Protein AF-A0A699VJR8-F1 (afdb_monomer_lite)

InterPro domains:
  IPR004159 Putative S-adenosyl-L-methionine-dependent methyltransferase [PF03141] (4-105)
  IPR004159 Putative S-adenosyl-L-methionine-dependent methyltransferase [PTHR10108] (3-105)

Structure (mmCIF, N/CA/C/O backbone):
data_AF-A0A699VJR8-F1
#
_entry.id   AF-A0A699VJR8-F1
#
loop_
_atom_site.group_PDB
_atom_site.id
_atom_site.type_symbol
_atom_site.label_atom_id
_atom_site.label_alt_id
_atom_site.label_comp_id
_atom_site.label_asym_id
_atom_site.label_entity_id
_atom_site.label_seq_id
_atom_site.pdbx_PDB_ins_code
_atom_site.Cartn_x
_atom_site.Cartn_y
_atom_site.Cartn_z
_atom_site.occupancy
_atom_site.B_iso_or_equiv
_atom_site.auth_seq_id
_atom_site.auth_comp_id
_atom_site.auth_asym_id
_atom_site.auth_atom_id
_atom_site.pdbx_PDB_model_num
ATOM 1 N N . CYS A 1 1 ? -19.446 -15.551 -12.207 1.00 55.00 1 CYS A N 1
ATOM 2 C CA . CYS A 1 1 ? -18.394 -16.589 -12.205 1.00 55.00 1 CYS A CA 1
ATOM 3 C C . CYS A 1 1 ? -19.053 -17.950 -12.390 1.00 55.00 1 CYS A C 1
ATOM 5 O O . CYS A 1 1 ? -19.710 -18.415 -11.470 1.00 55.00 1 CYS A O 1
ATOM 7 N N . GLY A 1 2 ? -18.992 -18.515 -13.597 1.00 53.34 2 GLY A N 1
ATOM 8 C CA . GLY A 1 2 ? -19.610 -19.803 -13.933 1.00 53.34 2 GLY A CA 1
ATOM 9 C C . GLY A 1 2 ? -18.559 -20.896 -14.169 1.00 53.34 2 GLY A C 1
ATOM 10 O O . GLY A 1 2 ? -17.396 -20.573 -14.408 1.00 53.34 2 GLY A O 1
ATOM 11 N N . PRO A 1 3 ? -18.953 -22.178 -14.132 1.00 56.84 3 PRO A N 1
ATOM 12 C CA . PRO A 1 3 ? -18.045 -23.320 -13.976 1.00 56.84 3 PRO A CA 1
ATOM 13 C C . PRO A 1 3 ? -17.195 -23.701 -15.206 1.00 56.84 3 PRO A C 1
ATOM 15 O O . PRO A 1 3 ? -16.507 -24.713 -15.157 1.00 56.84 3 PRO A O 1
ATOM 18 N N . MET A 1 4 ? -17.209 -22.940 -16.308 1.00 53.84 4 MET A N 1
ATOM 19 C CA . MET A 1 4 ? -16.605 -23.383 -17.584 1.00 53.84 4 MET A CA 1
ATOM 20 C C . MET A 1 4 ? -15.556 -22.459 -18.209 1.00 53.84 4 MET A C 1
ATOM 22 O O . MET A 1 4 ? -15.175 -22.627 -19.361 1.00 53.84 4 MET A O 1
ATOM 26 N N . SER A 1 5 ? -14.989 -21.527 -17.457 1.00 59.62 5 SER A N 1
ATOM 27 C CA . SER A 1 5 ? -13.696 -20.950 -17.840 1.00 59.62 5 SER A CA 1
ATOM 28 C C . SER A 1 5 ? -12.886 -20.717 -16.578 1.00 59.62 5 SER A C 1
ATOM 30 O O . SER A 1 5 ? -13.456 -20.334 -15.557 1.00 59.62 5 SER A O 1
ATOM 32 N N . LYS A 1 6 ? -11.568 -20.962 -16.629 1.00 59.28 6 LYS A N 1
ATOM 33 C CA . LYS A 1 6 ? -10.610 -20.431 -15.647 1.00 59.28 6 LYS A CA 1
ATOM 34 C C . LYS A 1 6 ? -10.657 -18.907 -15.749 1.00 59.28 6 LYS A C 1
ATOM 36 O O . LYS A 1 6 ? -9.805 -18.274 -16.357 1.00 59.28 6 LYS A O 1
ATOM 41 N N . GLN A 1 7 ? -11.738 -18.327 -15.259 1.00 61.38 7 GLN A N 1
ATOM 42 C CA . GLN A 1 7 ? -11.878 -16.901 -15.108 1.00 61.38 7 GLN A CA 1
ATOM 43 C C . GLN A 1 7 ? -10.953 -16.574 -13.952 1.00 61.38 7 GLN A C 1
ATOM 45 O O . GLN A 1 7 ? -11.048 -17.203 -12.896 1.00 61.38 7 GLN A O 1
ATOM 50 N N . ASN A 1 8 ? -10.032 -15.639 -14.168 1.00 64.56 8 ASN A N 1
ATOM 51 C CA . ASN A 1 8 ? -9.298 -14.991 -13.092 1.00 64.56 8 ASN A CA 1
ATOM 52 C C . ASN A 1 8 ? -10.326 -14.246 -12.231 1.00 64.56 8 ASN A C 1
ATOM 54 O O . ASN A 1 8 ? -10.534 -13.045 -12.388 1.00 64.56 8 ASN A O 1
ATOM 58 N N . CYS A 1 9 ? -11.056 -14.987 -11.398 1.00 70.06 9 CYS A N 1
ATOM 59 C CA . CYS A 1 9 ? -12.073 -14.460 -10.515 1.00 70.06 9 CYS A CA 1
ATOM 60 C C . CYS A 1 9 ? -11.350 -13.571 -9.513 1.00 70.06 9 CYS A C 1
ATOM 62 O O . CYS A 1 9 ? -10.665 -14.064 -8.618 1.00 70.06 9 CYS A O 1
ATOM 64 N N . LEU A 1 10 ? -11.475 -12.261 -9.697 1.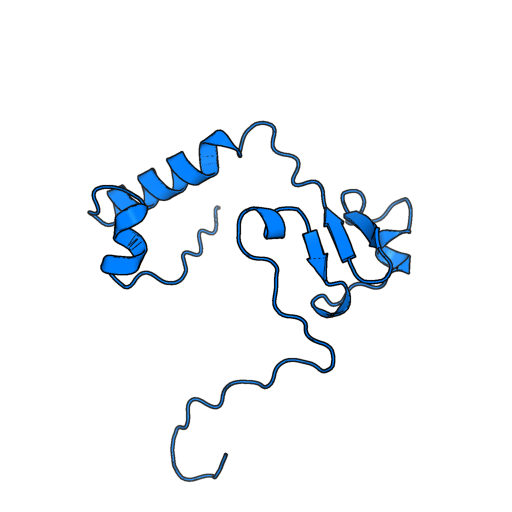00 75.75 10 LEU A N 1
ATOM 65 C CA . LEU A 1 10 ? -11.004 -11.306 -8.713 1.00 75.75 10 LEU A CA 1
ATOM 66 C C . LEU A 1 10 ? -11.824 -11.512 -7.439 1.00 75.75 10 LEU A C 1
ATOM 68 O O . LEU A 1 10 ? -13.056 -11.562 -7.480 1.00 75.75 10 LEU A O 1
ATOM 72 N N . VAL A 1 11 ? -11.130 -11.670 -6.315 1.00 80.12 11 VAL A N 1
ATOM 73 C CA . VAL A 1 11 ? -11.767 -11.669 -5.000 1.00 80.12 11 VAL A CA 1
ATOM 74 C C . VAL A 1 11 ? -12.357 -10.279 -4.795 1.00 80.12 11 VAL A C 1
ATOM 76 O O . VAL A 1 11 ? -11.661 -9.278 -4.971 1.00 80.12 11 VAL A O 1
ATOM 79 N N . LEU A 1 12 ? -13.651 -10.215 -4.477 1.00 82.12 12 LEU A N 1
ATOM 80 C CA . LEU A 1 12 ? -14.297 -8.942 -4.181 1.00 82.12 12 LEU A CA 1
ATOM 81 C C . LEU A 1 12 ? -13.632 -8.309 -2.962 1.00 82.12 12 LEU A C 1
ATOM 83 O O . LEU A 1 12 ? -13.323 -8.994 -1.985 1.00 82.12 12 LEU A O 1
ATOM 87 N N . ALA A 1 13 ? -13.438 -6.994 -3.029 1.00 84.69 13 ALA A N 1
ATOM 88 C CA . ALA A 1 13 ? -12.965 -6.242 -1.884 1.00 84.69 13 ALA A CA 1
ATOM 89 C C . ALA A 1 13 ? -13.928 -6.448 -0.696 1.00 84.69 13 ALA A C 1
ATOM 91 O O . ALA A 1 13 ? -15.146 -6.528 -0.907 1.00 84.69 13 ALA A O 1
ATOM 92 N N . PRO A 1 14 ? -13.412 -6.541 0.541 1.00 88.31 14 PRO A N 1
ATOM 93 C CA . PRO A 1 14 ? -14.252 -6.616 1.724 1.00 88.31 14 PRO A CA 1
ATOM 94 C C . PRO A 1 14 ? -15.260 -5.458 1.788 1.00 88.31 14 PRO A C 1
ATOM 96 O O . PRO A 1 14 ? -14.993 -4.369 1.266 1.00 88.31 14 PRO A O 1
ATOM 99 N N . PRO A 1 15 ? -16.414 -5.647 2.450 1.00 88.12 15 PRO A N 1
ATOM 100 C CA . PRO A 1 15 ? -17.337 -4.551 2.709 1.00 88.12 15 PRO A CA 1
ATOM 101 C C . PRO A 1 15 ? -16.612 -3.386 3.390 1.00 88.12 15 PRO A C 1
ATOM 103 O O . PRO A 1 15 ? -15.838 -3.613 4.315 1.00 88.12 15 PRO A O 1
ATOM 106 N N . LYS A 1 16 ? -16.896 -2.154 2.947 1.00 90.31 16 LYS A N 1
ATOM 107 C CA . LYS A 1 16 ? -16.276 -0.902 3.428 1.00 90.31 16 LYS A CA 1
ATOM 108 C C . LYS A 1 16 ? -14.798 -0.707 3.080 1.00 90.31 16 LYS A C 1
ATOM 110 O O . LYS A 1 16 ? -14.240 0.312 3.468 1.00 90.31 16 LYS A O 1
ATOM 115 N N . TYR A 1 17 ? -14.187 -1.607 2.307 1.00 91.00 17 TYR A N 1
ATOM 116 C CA . TYR A 1 17 ? -12.834 -1.387 1.804 1.00 91.00 17 TYR A CA 1
ATOM 117 C C . TYR A 1 17 ? -12.752 -0.061 1.037 1.00 91.00 17 TYR A C 1
ATOM 119 O O . TYR A 1 17 ? -13.536 0.194 0.117 1.00 91.00 17 TYR A O 1
ATOM 127 N N . LYS A 1 18 ? -11.784 0.774 1.408 1.00 91.56 18 LYS A N 1
ATOM 128 C CA . LYS A 1 18 ? -11.530 2.080 0.799 1.00 91.56 18 LYS A CA 1
ATOM 129 C C . LYS A 1 18 ? -10.293 2.015 -0.085 1.00 91.56 18 LYS A C 1
ATOM 131 O O . LYS A 1 18 ? -9.348 1.279 0.187 1.00 91.56 18 LYS A O 1
ATOM 136 N N . ILE A 1 19 ? -10.276 2.816 -1.146 1.00 90.81 19 ILE A N 1
ATOM 137 C CA . ILE A 1 19 ? -9.101 2.928 -2.017 1.00 90.81 19 ILE A CA 1
ATOM 138 C C . ILE A 1 19 ? -7.940 3.506 -1.184 1.00 90.81 19 ILE A C 1
ATOM 140 O O . ILE A 1 19 ? -8.107 4.591 -0.623 1.00 90.81 19 ILE A O 1
ATOM 144 N N . PRO A 1 20 ? -6.785 2.821 -1.076 1.00 90.38 20 PRO A N 1
ATOM 145 C CA . PRO A 1 20 ? -5.636 3.341 -0.338 1.00 90.38 20 PRO A CA 1
ATOM 146 C C . PRO A 1 20 ? -5.148 4.683 -0.894 1.00 90.38 20 PRO A C 1
ATOM 148 O O . PRO A 1 20 ? -5.243 4.939 -2.099 1.00 90.38 20 PRO A O 1
ATOM 151 N N . HIS A 1 21 ? -4.589 5.528 -0.027 1.00 87.62 21 HIS A N 1
ATOM 152 C CA . HIS A 1 21 ? -3.935 6.755 -0.470 1.00 87.62 21 HIS A CA 1
ATOM 153 C C . HIS A 1 21 ? -2.773 6.434 -1.410 1.00 87.62 21 HIS A C 1
ATOM 155 O O . HIS A 1 21 ? -2.042 5.460 -1.224 1.00 87.62 21 HIS A O 1
ATOM 161 N N . ARG A 1 22 ? -2.592 7.273 -2.434 1.00 84.06 22 ARG A N 1
ATOM 162 C CA . ARG A 1 22 ? -1.425 7.161 -3.310 1.00 84.06 22 ARG A CA 1
ATOM 163 C C . ARG A 1 22 ? -0.160 7.502 -2.533 1.00 84.06 22 ARG A C 1
ATOM 165 O O . ARG A 1 22 ? -0.186 8.303 -1.599 1.00 84.06 22 ARG A O 1
ATOM 172 N N . TRP A 1 23 ? 0.950 6.919 -2.962 1.00 75.62 23 TRP A N 1
ATOM 173 C CA . TRP A 1 23 ? 2.271 7.382 -2.561 1.00 75.62 23 TRP A CA 1
ATOM 174 C C . TRP A 1 23 ? 2.455 8.870 -2.933 1.00 75.62 23 TRP A C 1
ATOM 176 O O . TRP A 1 23 ? 1.976 9.267 -4.001 1.00 75.62 23 TRP A O 1
ATOM 186 N N . PRO A 1 24 ? 3.117 9.699 -2.102 1.00 77.69 24 PRO A N 1
ATOM 187 C CA . PRO A 1 24 ? 3.725 9.380 -0.805 1.00 77.69 24 PRO A CA 1
ATOM 188 C C . PRO A 1 24 ? 2.759 9.481 0.381 1.00 77.69 24 PRO A C 1
ATOM 190 O O . PRO A 1 24 ? 3.102 9.065 1.474 1.00 77.69 24 PRO A O 1
ATOM 193 N N . THR A 1 25 ? 1.539 9.988 0.204 1.00 80.69 25 THR A N 1
ATOM 194 C CA . THR A 1 25 ? 0.591 10.187 1.316 1.00 80.69 25 THR A CA 1
ATOM 195 C C . THR A 1 25 ? 0.225 8.883 2.034 1.00 80.69 25 THR A C 1
ATOM 197 O O . THR A 1 25 ? 0.127 8.859 3.256 1.00 80.69 25 THR A O 1
ATOM 200 N N . GLY A 1 26 ? 0.078 7.776 1.297 1.00 83.75 26 GLY A N 1
ATOM 201 C CA . GLY A 1 26 ? -0.182 6.447 1.872 1.00 83.75 26 GLY A CA 1
ATOM 202 C C . GLY A 1 26 ? 0.991 5.829 2.638 1.00 83.75 26 GLY A C 1
ATOM 203 O O . GLY A 1 26 ? 0.874 4.703 3.113 1.00 83.75 26 GLY A O 1
ATOM 204 N N . ARG A 1 27 ? 2.120 6.537 2.742 1.00 80.50 27 ARG A N 1
ATOM 205 C CA . ARG A 1 27 ? 3.298 6.101 3.489 1.00 80.50 27 ARG A CA 1
ATOM 206 C C . ARG A 1 27 ? 3.036 5.986 4.984 1.00 80.50 27 ARG A C 1
ATOM 208 O O . ARG A 1 27 ? 3.521 5.042 5.591 1.00 80.50 27 ARG A O 1
ATOM 215 N N . ASP A 1 28 ? 2.289 6.935 5.540 1.00 82.94 28 ASP A N 1
ATOM 216 C CA . ASP A 1 28 ? 2.119 7.079 6.991 1.00 82.94 28 ASP A CA 1
ATOM 217 C C . ASP A 1 28 ? 0.649 7.017 7.416 1.00 82.94 28 ASP A C 1
ATOM 219 O O . ASP A 1 28 ? 0.345 7.174 8.598 1.00 82.94 28 ASP A O 1
ATOM 223 N N . VAL A 1 29 ? -0.275 6.820 6.465 1.00 88.69 29 VAL A N 1
ATOM 224 C CA . VAL A 1 29 ? -1.722 6.848 6.707 1.00 88.69 29 VAL A CA 1
ATOM 225 C C . VAL A 1 29 ? -2.432 5.717 5.971 1.00 88.69 29 VAL A C 1
ATOM 227 O O . VAL A 1 29 ? -2.267 5.532 4.763 1.00 88.69 29 VAL A O 1
ATOM 230 N N . ILE A 1 30 ? -3.270 4.984 6.704 1.00 90.19 30 ILE A N 1
ATOM 231 C CA . ILE A 1 30 ? -4.131 3.915 6.184 1.00 90.19 30 ILE A CA 1
ATOM 232 C C . ILE A 1 30 ? -5.562 4.044 6.709 1.00 90.19 30 ILE A C 1
ATOM 234 O O . ILE A 1 30 ? -5.810 4.604 7.776 1.00 90.19 30 ILE A O 1
ATOM 238 N N . TRP A 1 31 ? -6.505 3.451 5.979 1.00 92.25 31 TRP A N 1
ATOM 239 C CA . TRP A 1 31 ? -7.894 3.316 6.412 1.00 92.25 31 TRP A CA 1
ATOM 240 C C . TRP A 1 31 ? -8.049 2.190 7.436 1.00 92.25 31 TRP A C 1
ATOM 242 O O . TRP A 1 31 ? -7.591 1.071 7.187 1.00 92.25 31 TRP A O 1
ATOM 252 N N . ILE A 1 32 ? -8.766 2.448 8.533 1.00 89.12 32 ILE A N 1
ATOM 253 C CA . ILE A 1 32 ? -9.092 1.425 9.543 1.00 89.12 32 ILE A CA 1
ATOM 254 C C . ILE A 1 32 ? -9.867 0.248 8.930 1.00 89.12 32 ILE A C 1
ATOM 256 O O . ILE A 1 32 ? -9.561 -0.904 9.218 1.00 89.12 32 ILE A O 1
ATOM 260 N N . ASP A 1 33 ? -10.794 0.521 8.004 1.00 90.50 33 ASP A N 1
ATOM 261 C CA . ASP A 1 33 ? -11.619 -0.498 7.334 1.00 90.50 33 ASP A CA 1
ATOM 262 C C . ASP A 1 33 ? -10.805 -1.453 6.434 1.00 90.50 33 ASP A C 1
ATOM 264 O O . ASP A 1 33 ? -11.288 -2.522 6.057 1.00 90.50 33 ASP A O 1
ATOM 268 N N . ASN A 1 34 ? -9.566 -1.092 6.080 1.00 91.38 34 ASN A N 1
ATOM 269 C CA . ASN A 1 34 ? -8.709 -1.904 5.212 1.00 91.38 34 ASN A CA 1
ATOM 270 C C . ASN A 1 34 ? -7.852 -2.915 5.979 1.00 91.38 34 ASN A C 1
ATOM 272 O O . ASN A 1 34 ? -7.215 -3.768 5.356 1.00 91.38 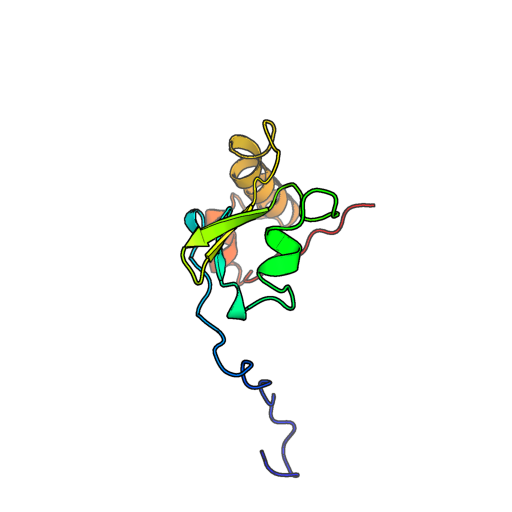34 ASN A O 1
ATOM 276 N N . VAL A 1 35 ? -7.810 -2.825 7.308 1.00 86.62 35 VAL A N 1
ATOM 277 C CA . VAL A 1 35 ? -6.986 -3.680 8.163 1.00 86.62 35 VAL A CA 1
ATOM 278 C C . VAL A 1 35 ? -7.841 -4.388 9.200 1.00 86.62 35 VAL A C 1
ATOM 280 O O . VAL A 1 35 ? -8.891 -3.918 9.620 1.00 86.62 35 VAL A O 1
ATOM 283 N N . LYS A 1 36 ? -7.382 -5.555 9.647 1.00 85.44 36 LYS A N 1
ATOM 284 C CA . LYS A 1 36 ? -8.068 -6.332 10.683 1.00 85.44 36 LYS A CA 1
ATOM 285 C C . LYS A 1 36 ? -7.592 -5.907 12.078 1.00 85.44 36 LYS A C 1
ATOM 287 O O . LYS A 1 36 ? -7.094 -6.737 12.830 1.00 85.44 36 LYS A O 1
ATOM 292 N N . ILE A 1 37 ? -7.690 -4.611 12.370 1.00 80.75 37 ILE A N 1
ATOM 293 C CA . ILE A 1 37 ? -7.305 -3.992 13.646 1.00 80.75 37 ILE A CA 1
ATOM 294 C C . ILE A 1 37 ? -8.490 -3.160 14.132 1.00 80.75 37 ILE A C 1
ATOM 296 O O . ILE A 1 37 ? -9.154 -2.489 13.347 1.00 80.75 37 ILE A O 1
ATOM 300 N N . THR A 1 38 ? -8.777 -3.212 15.425 1.00 82.31 38 THR A N 1
ATOM 301 C CA . THR A 1 38 ? -9.828 -2.415 16.058 1.00 82.31 38 THR A CA 1
ATOM 302 C C . THR A 1 38 ? -9.288 -1.064 16.527 1.00 82.31 38 THR A C 1
ATOM 304 O O . THR A 1 38 ? -8.130 -0.944 16.927 1.00 82.31 38 THR A O 1
ATOM 307 N N . ALA A 1 39 ? -10.143 -0.036 16.564 1.00 79.00 39 ALA A N 1
ATOM 308 C CA . ALA A 1 39 ? -9.764 1.271 17.113 1.00 79.00 39 ALA A CA 1
ATOM 309 C C . ALA A 1 39 ? -9.249 1.161 18.562 1.00 79.00 39 ALA A C 1
ATOM 311 O O . ALA A 1 39 ? -8.313 1.850 18.952 1.00 79.00 39 ALA A O 1
ATOM 312 N N . GLN A 1 40 ? -9.803 0.236 19.353 1.00 79.69 40 GLN A N 1
ATOM 313 C CA . GLN A 1 40 ? -9.354 -0.005 20.722 1.00 79.69 40 GLN A CA 1
ATOM 314 C C . GLN A 1 40 ? -7.935 -0.592 20.787 1.00 79.69 40 GLN A C 1
ATOM 316 O O . GLN A 1 40 ? -7.173 -0.215 21.672 1.00 79.69 40 GLN A O 1
ATOM 321 N N . GLU A 1 41 ? -7.549 -1.464 19.853 1.00 80.75 41 GLU A N 1
ATOM 322 C CA . GLU A 1 41 ? -6.175 -1.981 19.762 1.00 80.75 41 GLU A CA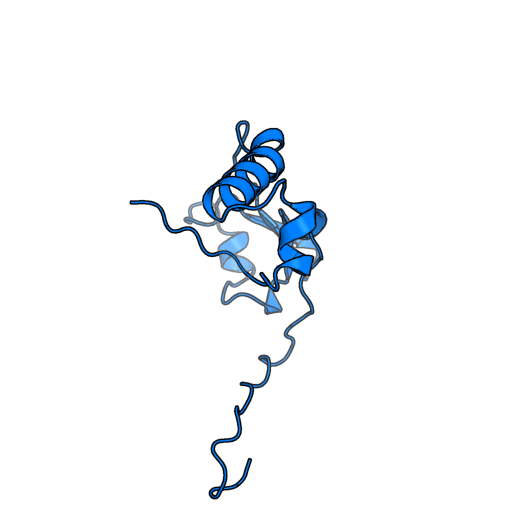 1
ATOM 323 C C . GLU A 1 41 ? -5.169 -0.885 19.387 1.00 80.75 41 GLU A C 1
ATOM 325 O O . GLU A 1 41 ? -4.046 -0.895 19.897 1.00 80.75 41 GLU A O 1
ATOM 330 N N . VAL A 1 42 ? -5.569 0.089 18.560 1.00 78.88 42 VAL A N 1
ATOM 331 C CA . VAL A 1 42 ? -4.747 1.276 18.247 1.00 78.88 42 VAL A CA 1
ATOM 332 C C . VAL A 1 42 ? -4.604 2.185 19.472 1.00 78.88 42 VAL A C 1
ATOM 334 O O . VAL A 1 42 ? -3.515 2.667 19.762 1.00 78.88 42 VAL A O 1
ATOM 337 N N . LEU A 1 43 ? -5.685 2.385 20.230 1.00 75.81 43 LEU A N 1
ATOM 338 C CA . LEU A 1 43 ? -5.705 3.255 21.413 1.00 75.81 43 LEU A CA 1
ATOM 339 C C . LEU A 1 43 ? -5.103 2.602 22.673 1.00 75.81 43 LEU A C 1
ATOM 341 O O . LEU A 1 43 ? -4.827 3.290 23.658 1.00 75.81 43 LEU A O 1
ATOM 345 N N . SER A 1 44 ? -4.907 1.280 22.675 1.00 74.81 44 SER A N 1
ATOM 346 C CA . SER A 1 44 ? -4.385 0.553 23.834 1.00 74.81 44 SER A CA 1
ATOM 347 C C . SER A 1 44 ? -2.890 0.825 24.058 1.00 74.81 44 SER A C 1
ATOM 349 O O . SER A 1 44 ? -2.013 0.391 23.309 1.00 74.81 44 SER A O 1
ATOM 351 N N . SER A 1 45 ? -2.583 1.548 25.137 1.00 52.75 45 SER A N 1
ATOM 352 C CA . SER A 1 45 ? -1.210 1.827 25.567 1.00 52.75 45 SER A CA 1
ATOM 353 C C . SER A 1 45 ? -0.540 0.537 26.060 1.00 52.75 45 SER A C 1
ATOM 355 O O . SER A 1 45 ? -0.809 0.077 27.167 1.00 52.75 45 SER A O 1
ATOM 357 N N . GLY A 1 46 ? 0.308 -0.076 25.225 1.00 56.69 46 GLY A N 1
ATOM 358 C CA . GLY A 1 46 ? 1.100 -1.265 25.585 1.00 56.69 46 GLY A CA 1
ATOM 359 C C . GLY A 1 46 ? 1.218 -2.354 24.512 1.00 56.69 46 GLY A C 1
ATOM 360 O O . GLY A 1 46 ? 2.000 -3.284 24.693 1.00 56.69 46 GLY A O 1
ATOM 361 N N . SER A 1 47 ? 0.484 -2.248 23.402 1.00 58.09 47 SER A N 1
ATOM 362 C CA . SER A 1 47 ? 0.510 -3.223 22.301 1.00 58.09 47 SER A CA 1
ATOM 363 C C . SER A 1 47 ? 1.662 -2.983 21.303 1.00 58.09 47 SER A C 1
ATOM 365 O O . SER A 1 47 ? 2.257 -1.904 21.250 1.00 58.09 47 SER A O 1
ATOM 367 N N . LEU A 1 48 ? 1.942 -3.983 20.454 1.00 59.34 48 LEU A N 1
ATOM 368 C CA . LEU A 1 48 ? 2.817 -3.898 19.269 1.00 59.34 48 LEU A CA 1
ATOM 369 C C . LEU A 1 48 ? 2.435 -2.737 18.324 1.00 59.34 48 LEU A C 1
ATOM 371 O O . LEU A 1 48 ? 3.256 -2.276 17.535 1.00 59.34 48 LEU A O 1
ATOM 375 N N . THR A 1 49 ? 1.207 -2.229 18.439 1.00 63.22 49 THR A N 1
ATOM 376 C CA . THR A 1 49 ? 0.646 -1.093 17.697 1.00 63.22 49 THR A CA 1
ATOM 377 C C . THR A 1 49 ? 1.065 0.281 18.236 1.00 63.22 49 THR A C 1
ATOM 379 O O . THR A 1 49 ? 0.560 1.280 17.749 1.00 63.22 49 THR A O 1
ATOM 382 N N . LYS A 1 50 ? 2.017 0.393 19.180 1.00 64.44 50 LYS A N 1
ATOM 383 C CA . LYS A 1 50 ? 2.428 1.669 19.824 1.00 64.44 50 LYS A CA 1
ATOM 384 C C . LYS A 1 50 ? 2.847 2.799 18.864 1.00 64.44 50 LYS A C 1
ATOM 386 O O . LYS A 1 50 ? 2.915 3.954 19.270 1.00 64.44 50 LYS A O 1
ATOM 391 N N . ARG A 1 51 ? 3.181 2.474 17.613 1.00 73.06 51 ARG A N 1
ATOM 392 C CA . ARG A 1 51 ? 3.526 3.454 16.568 1.00 73.06 51 ARG A CA 1
ATOM 393 C C . ARG A 1 51 ? 2.328 3.907 15.737 1.00 73.06 51 ARG A C 1
ATOM 395 O O . ARG A 1 51 ? 2.521 4.710 14.837 1.00 73.06 51 ARG A O 1
ATOM 402 N N . MET A 1 52 ? 1.142 3.375 16.007 1.00 82.88 52 MET A N 1
ATOM 403 C CA . MET A 1 52 ? -0.111 3.717 15.351 1.00 82.88 52 MET A CA 1
ATOM 404 C C . MET A 1 52 ? -0.903 4.695 16.222 1.00 82.88 52 MET A C 1
ATOM 406 O O . MET A 1 52 ? -0.911 4.579 17.445 1.00 82.88 52 MET A O 1
ATOM 410 N N . MET A 1 53 ? -1.587 5.641 15.593 1.00 84.00 53 MET A N 1
ATOM 411 C CA . MET A 1 53 ? -2.437 6.630 16.242 1.00 84.00 53 MET A CA 1
ATOM 412 C C . MET A 1 53 ? -3.648 6.911 15.355 1.00 84.00 53 MET A C 1
ATOM 414 O O . MET A 1 53 ? -3.514 7.012 14.140 1.00 84.00 53 MET A O 1
ATOM 418 N N . MET A 1 54 ? -4.832 7.055 15.946 1.00 85.12 54 MET A N 1
ATOM 419 C CA . MET A 1 54 ? -6.013 7.497 15.198 1.00 85.12 54 MET A CA 1
ATOM 420 C C . MET A 1 54 ? -5.828 8.970 14.800 1.00 85.12 54 MET A C 1
ATOM 422 O O . MET A 1 54 ? -5.587 9.800 15.677 1.00 85.12 54 MET A O 1
ATOM 426 N N . LEU A 1 55 ? -5.907 9.283 13.503 1.00 80.00 55 LEU A N 1
ATOM 427 C CA . LEU A 1 55 ? -5.920 10.672 13.009 1.00 80.00 55 LEU A CA 1
ATOM 428 C C . LEU A 1 55 ? -7.340 11.234 13.010 1.00 80.00 55 LEU A C 1
ATOM 430 O O . LEU A 1 55 ? -7.575 12.312 13.543 1.00 80.00 55 LEU A O 1
ATOM 434 N N . ASP A 1 56 ? -8.260 10.449 12.453 1.00 80.62 56 ASP A N 1
ATOM 435 C CA . ASP A 1 56 ? -9.692 10.716 12.332 1.00 80.62 56 ASP A CA 1
ATOM 436 C C . ASP A 1 56 ? -10.470 9.454 12.748 1.00 80.62 56 ASP A C 1
ATOM 438 O O . ASP A 1 56 ? -9.879 8.441 13.130 1.00 80.62 56 ASP A O 1
ATOM 442 N N . GLU A 1 57 ? -11.800 9.470 12.640 1.00 80.56 57 GLU A N 1
ATOM 443 C CA . GLU A 1 57 ? -12.633 8.292 12.932 1.00 80.56 57 GLU A CA 1
ATOM 444 C C . GLU A 1 57 ? -12.325 7.086 12.025 1.00 80.56 57 GLU A C 1
ATOM 446 O O . GLU A 1 57 ? -12.598 5.946 12.401 1.00 80.56 57 GLU A O 1
ATOM 451 N N . ASP A 1 58 ? -11.748 7.314 10.841 1.00 87.75 58 ASP A N 1
ATOM 452 C CA . ASP A 1 58 ? -11.547 6.288 9.818 1.00 87.75 58 ASP A CA 1
ATOM 453 C C . ASP A 1 58 ? -10.092 6.086 9.368 1.00 87.75 58 ASP A C 1
ATOM 455 O O . ASP A 1 58 ? -9.826 5.217 8.529 1.00 87.75 58 ASP A O 1
ATOM 459 N N . GLN A 1 59 ? -9.151 6.840 9.938 1.00 89.50 59 GLN A N 1
ATOM 460 C CA . GLN A 1 59 ? -7.743 6.822 9.550 1.00 89.50 59 GLN A CA 1
ATOM 461 C C . GLN A 1 59 ? -6.829 6.516 10.727 1.00 89.50 59 GLN A C 1
ATOM 463 O O . GLN A 1 59 ? -6.951 7.077 11.818 1.00 89.50 59 GLN A O 1
ATOM 468 N N . ILE A 1 60 ? -5.846 5.665 10.454 1.00 88.62 60 ILE A N 1
ATOM 469 C CA . ILE A 1 60 ? -4.730 5.388 11.345 1.00 88.62 60 ILE A CA 1
ATOM 470 C C . ILE A 1 60 ? -3.487 6.030 10.734 1.00 88.62 60 ILE A C 1
ATOM 472 O O . ILE A 1 60 ? -3.083 5.664 9.628 1.00 88.62 60 ILE A O 1
ATOM 476 N N . SER A 1 61 ? -2.862 6.947 11.468 1.00 87.44 61 SER A N 1
ATOM 477 C CA . SER A 1 61 ? -1.460 7.290 11.249 1.00 87.44 61 SER A CA 1
ATOM 478 C C . SER A 1 61 ? -0.575 6.214 11.843 1.00 87.44 61 SER A C 1
ATOM 480 O O . SER A 1 61 ? -0.865 5.682 12.913 1.00 87.44 61 SER A O 1
ATOM 482 N N . PHE A 1 62 ? 0.543 5.931 11.197 1.00 81.75 62 PHE A N 1
ATOM 483 C CA . PHE A 1 62 ? 1.606 5.152 11.794 1.00 81.75 62 PHE A CA 1
ATOM 484 C C . PHE A 1 62 ? 2.949 5.804 11.516 1.00 81.75 62 PHE A C 1
ATOM 486 O O . PHE A 1 62 ? 3.252 6.206 10.400 1.00 81.75 62 PHE A O 1
ATOM 493 N N . SER A 1 63 ? 3.779 5.903 12.549 1.00 69.75 63 SER A N 1
ATOM 494 C CA . SER A 1 63 ? 5.142 6.382 12.388 1.00 69.75 63 SER A CA 1
ATOM 495 C C . SER A 1 63 ? 6.006 5.238 11.877 1.00 69.75 63 SER A C 1
ATOM 497 O O . SER A 1 63 ? 6.433 4.363 12.644 1.00 69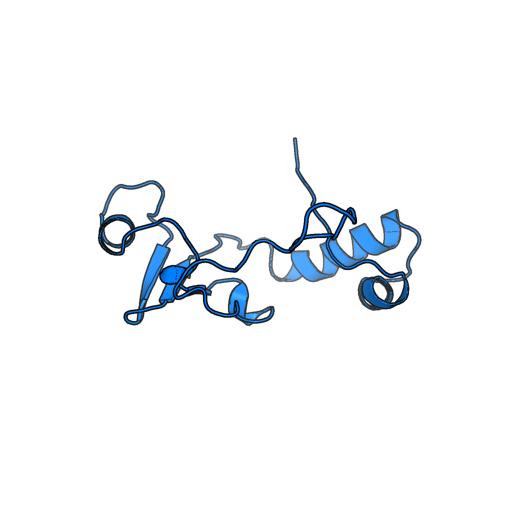.75 63 SER A O 1
ATOM 499 N N . PHE A 1 64 ? 6.298 5.254 10.580 1.00 62.06 64 PHE A N 1
ATOM 500 C CA . PHE A 1 64 ? 7.420 4.497 10.055 1.00 62.06 64 PHE A CA 1
ATOM 501 C C . PHE A 1 64 ? 8.692 5.126 10.634 1.00 62.06 64 PHE A C 1
ATOM 503 O O . PHE A 1 64 ? 9.155 6.156 10.155 1.00 62.06 64 PHE A O 1
ATOM 510 N N . ALA A 1 65 ? 9.207 4.585 11.748 1.00 54.97 65 ALA A N 1
ATOM 511 C CA . ALA A 1 65 ? 10.415 5.129 12.362 1.00 54.97 65 ALA A CA 1
ATOM 512 C C . ALA A 1 65 ? 11.577 4.881 11.412 1.00 54.97 65 ALA A C 1
ATOM 514 O O . ALA A 1 65 ? 12.181 3.810 11.408 1.00 54.97 65 ALA A O 1
ATOM 515 N N . SER A 1 66 ? 11.854 5.876 10.593 1.00 52.12 66 SER A N 1
ATOM 516 C CA . SER A 1 66 ? 13.006 5.851 9.745 1.00 52.12 66 SER A CA 1
ATOM 517 C C . SER A 1 66 ? 13.541 7.250 9.579 1.00 52.12 66 SER A C 1
ATOM 519 O O . SER A 1 66 ? 13.146 7.988 8.689 1.00 52.12 66 SER A O 1
ATOM 521 N N . SER A 1 67 ? 14.521 7.582 10.411 1.00 49.16 67 SER A N 1
ATOM 522 C CA . SER A 1 67 ? 15.454 8.650 10.066 1.00 49.16 67 SER A CA 1
ATOM 523 C C . SER A 1 67 ? 16.440 8.209 8.964 1.00 49.16 67 SER A C 1
ATOM 525 O O . SER A 1 67 ? 17.486 8.826 8.827 1.00 49.16 67 SER A O 1
ATOM 527 N N . MET A 1 68 ? 16.167 7.108 8.247 1.00 50.16 68 MET A N 1
ATOM 528 C CA . MET A 1 68 ? 17.085 6.441 7.316 1.00 50.16 68 MET A CA 1
ATOM 529 C C . MET A 1 68 ? 16.443 6.112 5.955 1.00 50.16 68 MET A C 1
ATOM 531 O O . MET A 1 68 ? 17.083 5.426 5.162 1.00 50.16 68 MET A O 1
ATOM 535 N N . VAL A 1 69 ? 15.170 6.470 5.698 1.00 54.44 69 VAL A N 1
ATOM 536 C CA . VAL A 1 69 ? 14.412 5.927 4.545 1.00 54.44 69 VAL A CA 1
ATOM 537 C C . VAL A 1 69 ? 13.855 6.978 3.581 1.00 54.44 69 VAL A C 1
ATOM 539 O O . VAL A 1 69 ? 13.587 6.630 2.439 1.00 54.44 69 VAL A O 1
ATOM 542 N N . ASP A 1 70 ? 13.749 8.251 3.960 1.00 54.88 70 ASP A N 1
ATOM 543 C CA . ASP A 1 70 ? 13.176 9.287 3.078 1.00 54.88 70 ASP A CA 1
ATOM 544 C C . ASP A 1 70 ? 14.005 9.480 1.807 1.00 54.88 70 ASP A C 1
ATOM 546 O O . ASP A 1 70 ? 13.465 9.325 0.715 1.00 54.88 70 ASP A O 1
ATOM 550 N N . ASP A 1 71 ? 15.317 9.684 1.951 1.00 55.88 71 ASP A N 1
ATOM 551 C CA . ASP A 1 71 ? 16.250 9.703 0.813 1.00 55.88 71 ASP A CA 1
ATOM 552 C C . ASP A 1 71 ? 16.464 8.288 0.234 1.00 55.88 71 ASP A C 1
ATOM 554 O O . ASP A 1 71 ? 16.776 8.109 -0.938 1.00 55.88 71 ASP A O 1
ATOM 558 N N . ASN A 1 72 ? 16.215 7.245 1.033 1.00 64.31 72 ASN A N 1
ATOM 559 C CA . ASN A 1 72 ? 16.483 5.861 0.652 1.00 64.31 72 ASN A CA 1
ATOM 560 C C . ASN A 1 72 ? 15.435 5.285 -0.300 1.00 64.31 72 ASN A C 1
ATOM 562 O O . ASN A 1 72 ? 15.784 4.413 -1.060 1.00 64.31 72 ASN A O 1
ATOM 566 N N . ILE A 1 73 ? 14.153 5.670 -0.285 1.00 74.81 73 ILE A N 1
ATOM 567 C CA . ILE A 1 73 ? 13.171 4.972 -1.147 1.00 74.81 73 ILE A CA 1
ATOM 568 C C . ILE A 1 73 ? 13.434 5.244 -2.620 1.00 74.81 73 ILE A C 1
ATOM 570 O O . ILE A 1 73 ? 13.336 4.322 -3.428 1.00 74.81 73 ILE A O 1
ATOM 574 N N . GLU A 1 74 ? 13.757 6.485 -2.969 1.00 79.06 74 GLU A N 1
ATOM 575 C CA . GLU A 1 74 ? 14.122 6.842 -4.337 1.00 79.06 74 GLU A CA 1
ATOM 576 C C . GLU A 1 74 ? 15.455 6.182 -4.714 1.00 79.06 74 GLU A C 1
ATOM 578 O O . GLU A 1 74 ? 15.495 5.428 -5.685 1.00 79.06 74 GLU A O 1
ATOM 583 N N . ASP A 1 75 ? 16.485 6.315 -3.870 1.00 83.44 75 ASP A N 1
ATOM 584 C CA . ASP A 1 75 ? 17.796 5.678 -4.065 1.00 83.44 75 ASP A CA 1
ATOM 585 C C . ASP A 1 75 ? 17.717 4.142 -4.132 1.00 83.44 75 ASP A C 1
ATOM 587 O O . ASP A 1 75 ? 18.437 3.486 -4.886 1.00 83.44 75 ASP A O 1
ATOM 591 N N . TYR A 1 76 ? 16.830 3.533 -3.352 1.00 82.31 76 TYR A N 1
ATOM 592 C CA . TYR A 1 76 ? 16.604 2.092 -3.312 1.00 82.31 76 TYR A CA 1
ATOM 593 C C . TYR A 1 76 ? 15.804 1.631 -4.523 1.00 82.31 76 TYR A C 1
ATOM 595 O O . TYR A 1 76 ? 16.130 0.614 -5.133 1.00 82.31 76 TYR A O 1
ATOM 603 N N . SER A 1 77 ? 14.800 2.405 -4.938 1.00 86.06 77 SER A N 1
ATOM 604 C CA . SER A 1 77 ? 14.076 2.158 -6.188 1.00 86.06 77 SER A CA 1
ATOM 605 C C . SER A 1 77 ? 15.014 2.258 -7.391 1.00 86.06 77 SER A C 1
ATOM 607 O O . SER A 1 77 ? 14.910 1.447 -8.314 1.00 86.06 77 SER A O 1
ATOM 609 N N . HIS A 1 78 ? 15.964 3.196 -7.357 1.00 89.75 78 HIS A N 1
ATOM 610 C CA . HIS A 1 78 ? 17.018 3.328 -8.354 1.00 89.75 78 HIS A CA 1
ATOM 611 C C . HIS A 1 78 ? 17.934 2.098 -8.367 1.00 89.75 78 HIS A C 1
ATOM 613 O O . HIS A 1 78 ? 18.145 1.510 -9.427 1.00 89.75 78 HIS A O 1
ATOM 619 N N . GLN A 1 79 ? 18.412 1.641 -7.204 1.00 88.50 79 GLN A N 1
ATOM 620 C CA . GLN A 1 79 ? 19.220 0.418 -7.095 1.00 88.50 79 GLN A CA 1
ATOM 621 C C . GLN A 1 79 ? 18.483 -0.813 -7.638 1.00 88.50 79 GLN A C 1
ATOM 623 O O . GLN A 1 79 ? 19.057 -1.605 -8.384 1.00 88.50 79 GLN A O 1
ATOM 628 N N . ILE A 1 80 ? 17.197 -0.973 -7.315 1.00 89.50 80 ILE A N 1
ATOM 629 C CA . ILE A 1 80 ? 16.378 -2.067 -7.851 1.00 89.50 80 ILE A CA 1
ATOM 630 C C . ILE A 1 80 ? 16.271 -1.973 -9.371 1.00 89.50 80 ILE A C 1
ATOM 632 O O . ILE A 1 80 ? 16.427 -2.989 -10.049 1.00 89.50 80 ILE A O 1
ATOM 636 N N . ALA A 1 81 ? 16.030 -0.775 -9.909 1.00 92.62 81 ALA A N 1
ATOM 637 C CA . ALA A 1 81 ? 15.972 -0.550 -11.346 1.00 92.62 81 ALA A CA 1
ATOM 638 C C . ALA A 1 81 ? 17.295 -0.942 -12.028 1.00 92.62 81 ALA A C 1
ATOM 640 O O . ALA A 1 81 ? 17.271 -1.674 -13.018 1.00 92.62 81 ALA A O 1
ATOM 641 N N . GLU A 1 82 ? 18.439 -0.549 -11.466 1.00 92.94 82 GLU A N 1
ATOM 642 C CA . GLU A 1 82 ? 19.763 -0.924 -11.976 1.00 92.94 82 GLU A CA 1
ATOM 643 C C . GLU A 1 82 ? 20.013 -2.436 -11.919 1.00 92.94 82 GLU A C 1
ATOM 645 O O . GLU A 1 82 ? 20.498 -3.011 -12.896 1.00 92.94 82 GLU A O 1
ATOM 650 N N . MET A 1 83 ? 19.625 -3.110 -10.829 1.00 90.69 83 MET A N 1
ATOM 651 C CA . MET A 1 83 ? 19.774 -4.567 -10.689 1.00 90.69 83 MET A CA 1
ATOM 652 C C . MET A 1 83 ? 19.040 -5.351 -11.784 1.00 90.69 83 MET A C 1
ATOM 654 O O . MET A 1 83 ? 19.501 -6.419 -12.189 1.00 90.69 83 MET A O 1
ATOM 658 N N . ILE A 1 84 ? 17.918 -4.827 -12.286 1.00 90.88 84 ILE A N 1
ATOM 659 C CA . ILE A 1 84 ? 17.154 -5.435 -13.387 1.00 90.88 84 ILE A CA 1
ATOM 660 C C . ILE A 1 84 ? 17.505 -4.849 -14.767 1.00 90.88 84 ILE A C 1
ATOM 662 O O . ILE A 1 84 ? 16.815 -5.124 -15.749 1.00 90.88 84 ILE A O 1
ATOM 666 N N . GLY A 1 85 ? 18.583 -4.063 -14.862 1.00 93.25 85 GLY A N 1
ATOM 667 C CA . GLY A 1 85 ? 19.118 -3.532 -16.119 1.00 93.25 85 GLY A CA 1
ATOM 668 C C . GLY A 1 85 ? 18.425 -2.272 -16.646 1.00 93.25 85 GLY A C 1
ATOM 669 O O . GLY A 1 85 ? 18.534 -1.967 -17.836 1.00 93.25 85 GLY A O 1
ATOM 670 N N . LEU A 1 86 ? 17.704 -1.538 -15.799 1.00 95.19 86 LEU A N 1
ATOM 671 C CA . LEU A 1 86 ? 17.100 -0.246 -16.129 1.00 95.19 86 LEU A CA 1
ATOM 672 C C . LEU A 1 86 ? 17.995 0.912 -15.676 1.00 95.19 86 LEU A C 1
ATOM 674 O O . LEU A 1 86 ? 18.859 0.757 -14.822 1.00 95.19 86 LEU A O 1
ATOM 678 N N . ARG A 1 87 ? 17.791 2.095 -16.269 1.00 90.56 87 ARG A N 1
ATOM 679 C CA . ARG A 1 87 ? 18.616 3.280 -15.977 1.00 90.56 87 ARG A CA 1
ATOM 680 C C . ARG A 1 87 ? 18.270 3.968 -14.660 1.00 90.56 87 ARG A C 1
ATOM 682 O O . ARG A 1 87 ? 19.150 4.592 -14.095 1.00 90.56 87 ARG A O 1
ATOM 689 N N . ASN A 1 88 ? 16.999 3.935 -14.269 1.00 88.94 88 ASN A N 1
ATOM 690 C CA . ASN A 1 88 ? 16.469 4.495 -13.027 1.00 88.94 88 ASN A CA 1
ATOM 691 C C . ASN A 1 88 ? 15.015 4.021 -12.824 1.00 88.94 88 ASN A C 1
ATOM 693 O O . ASN A 1 88 ? 14.433 3.353 -13.691 1.00 88.94 88 ASN A O 1
ATOM 697 N N . GLU A 1 89 ? 14.422 4.382 -11.692 1.00 87.25 89 GLU A N 1
ATOM 698 C CA . GLU A 1 89 ? 13.083 3.986 -11.257 1.00 87.25 89 GLU A CA 1
ATOM 699 C C . GLU A 1 89 ? 11.962 4.458 -12.199 1.00 87.25 89 GLU A C 1
ATOM 701 O O . GLU A 1 89 ? 10.956 3.761 -12.358 1.00 87.25 89 GLU A O 1
ATOM 706 N N . SER A 1 90 ? 12.151 5.569 -12.923 1.00 89.94 90 SER A N 1
ATOM 707 C CA . SER A 1 90 ? 11.162 6.072 -13.891 1.00 89.94 90 SER A CA 1
ATOM 708 C C . SER A 1 90 ? 10.875 5.097 -15.050 1.00 89.94 90 SER A C 1
ATOM 710 O O . SER A 1 90 ? 9.793 5.131 -15.649 1.00 89.94 90 SER A O 1
ATOM 712 N N . TYR A 1 91 ? 11.802 4.174 -15.341 1.00 92.69 91 TYR A N 1
ATOM 713 C CA . TYR A 1 91 ? 11.634 3.151 -16.379 1.00 92.69 91 TYR A CA 1
ATOM 714 C C . TYR A 1 91 ? 10.904 1.894 -15.897 1.00 92.69 91 TYR A C 1
ATOM 716 O O . TYR A 1 91 ? 10.509 1.086 -16.738 1.00 92.69 91 TYR A O 1
ATOM 724 N N . LEU A 1 92 ? 10.673 1.716 -14.590 1.00 90.44 92 LEU A N 1
ATOM 725 C CA . LEU A 1 92 ? 10.022 0.514 -14.047 1.00 90.44 92 LEU A CA 1
ATOM 726 C C . LEU A 1 92 ? 8.653 0.272 -14.694 1.00 90.44 92 LEU A C 1
ATOM 728 O O . LEU A 1 92 ? 8.363 -0.824 -15.175 1.00 90.44 92 LEU A O 1
ATOM 732 N N . VAL A 1 93 ? 7.839 1.325 -14.799 1.00 89.12 93 VAL A N 1
ATOM 733 C CA . VAL A 1 93 ? 6.503 1.247 -15.411 1.00 89.12 93 VAL A CA 1
ATOM 734 C C . VAL A 1 93 ? 6.592 0.921 -16.903 1.00 89.12 93 VAL A C 1
ATOM 736 O O . VAL A 1 93 ? 5.813 0.110 -17.404 1.00 89.12 93 VAL A O 1
ATOM 739 N N . GLN A 1 94 ? 7.555 1.517 -17.614 1.00 90.56 94 GLN A N 1
ATOM 740 C CA . GLN A 1 94 ? 7.763 1.282 -19.049 1.00 90.56 94 GLN A CA 1
ATOM 741 C C . GLN A 1 94 ? 8.224 -0.154 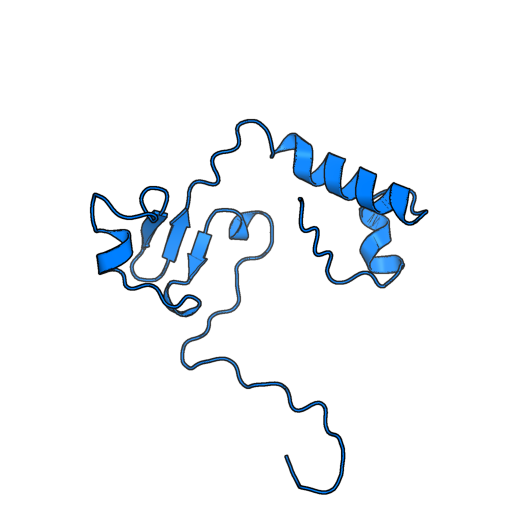-19.325 1.00 90.56 94 GLN A C 1
ATOM 743 O O . GLN A 1 94 ? 7.806 -0.757 -20.309 1.00 90.56 94 GLN A O 1
ATOM 748 N N . ALA A 1 95 ? 9.022 -0.722 -18.418 1.00 90.88 95 ALA A N 1
ATOM 749 C CA . ALA A 1 95 ? 9.448 -2.117 -18.442 1.00 90.88 95 ALA A CA 1
ATOM 750 C C . ALA A 1 95 ? 8.337 -3.106 -18.029 1.00 90.88 95 ALA A C 1
ATOM 752 O O . ALA A 1 95 ? 8.553 -4.316 -18.032 1.00 90.88 95 ALA A O 1
ATOM 753 N N . GLY A 1 96 ? 7.141 -2.618 -17.678 1.00 90.94 96 GLY A N 1
ATOM 754 C CA . GLY A 1 96 ? 6.005 -3.445 -17.268 1.00 90.94 96 GLY A CA 1
ATOM 755 C C . GLY A 1 96 ? 6.040 -3.893 -15.804 1.00 90.94 96 GLY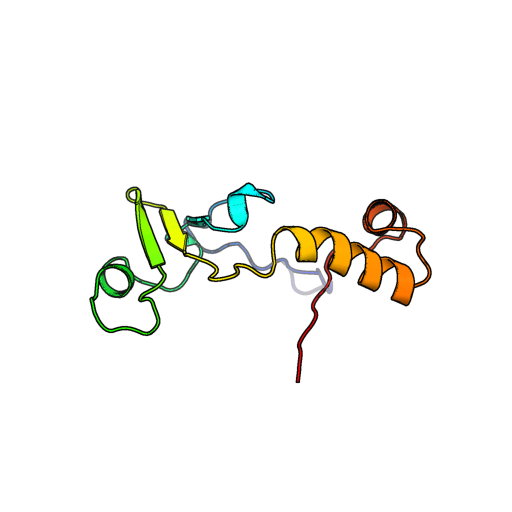 A C 1
ATOM 756 O O . GLY A 1 96 ? 5.188 -4.688 -15.397 1.00 90.94 96 GLY A O 1
ATOM 757 N N . VAL A 1 97 ? 6.972 -3.376 -14.996 1.00 89.31 97 VAL A N 1
ATOM 758 C CA . VAL A 1 97 ? 7.042 -3.644 -13.555 1.00 89.31 97 VAL A CA 1
ATOM 759 C C . VAL A 1 97 ? 5.911 -2.891 -12.857 1.00 89.31 97 VAL A C 1
ATOM 761 O O . VAL A 1 97 ? 5.808 -1.669 -12.936 1.00 89.31 97 VAL A O 1
ATOM 764 N N . ARG A 1 98 ? 5.028 -3.635 -12.181 1.00 85.50 98 ARG A N 1
ATOM 765 C CA . ARG A 1 98 ? 3.865 -3.079 -11.460 1.00 85.50 98 ARG A CA 1
ATOM 766 C C . ARG A 1 98 ? 3.993 -3.147 -9.946 1.00 85.50 98 ARG A C 1
ATOM 768 O O . ARG A 1 98 ? 3.372 -2.361 -9.239 1.00 85.50 98 ARG A O 1
ATOM 775 N N . THR A 1 99 ? 4.734 -4.127 -9.446 1.00 84.69 99 THR A N 1
ATOM 776 C CA . THR A 1 99 ? 4.887 -4.380 -8.016 1.00 84.69 99 THR A CA 1
ATOM 777 C C . THR A 1 99 ? 6.258 -4.982 -7.791 1.00 84.69 99 THR A C 1
ATOM 779 O O . THR A 1 99 ? 6.661 -5.884 -8.524 1.00 84.69 99 THR A O 1
ATOM 782 N N . VAL A 1 100 ? 6.951 -4.478 -6.777 1.00 81.31 100 VAL A N 1
ATOM 783 C CA . VAL A 1 100 ? 8.218 -5.015 -6.295 1.00 81.31 100 VAL A CA 1
ATOM 784 C C . VAL A 1 100 ? 7.986 -5.459 -4.859 1.00 81.31 100 VAL A C 1
ATOM 786 O O . VAL A 1 100 ? 7.430 -4.704 -4.063 1.00 81.31 100 VAL A O 1
ATOM 789 N N . LEU A 1 101 ? 8.355 -6.699 -4.553 1.00 84.44 101 LEU A N 1
ATOM 790 C CA . LEU A 1 101 ? 8.318 -7.249 -3.206 1.00 84.44 101 LEU A CA 1
ATOM 791 C C . LEU A 1 101 ? 9.732 -7.692 -2.865 1.00 84.44 101 LEU A C 1
ATOM 793 O O . LEU A 1 101 ? 10.201 -8.706 -3.375 1.00 84.44 101 LEU A O 1
ATOM 797 N N . ASP A 1 102 ? 10.384 -6.904 -2.026 1.00 79.75 102 ASP A N 1
ATOM 798 C CA . ASP A 1 102 ? 11.667 -7.247 -1.443 1.00 79.75 102 ASP A CA 1
ATOM 799 C C . ASP A 1 102 ? 11.439 -7.760 -0.020 1.00 79.75 102 ASP A C 1
ATOM 801 O O . ASP A 1 102 ? 10.774 -7.114 0.794 1.00 79.75 102 ASP A O 1
ATOM 805 N N . ILE A 1 103 ? 11.935 -8.962 0.248 1.00 77.56 103 ILE A N 1
ATOM 806 C CA . ILE A 1 103 ? 11.872 -9.596 1.559 1.00 77.56 103 ILE A CA 1
ATOM 807 C C . ILE A 1 103 ? 13.320 -9.851 1.948 1.00 77.56 103 ILE A C 1
ATOM 809 O O . ILE A 1 103 ? 13.978 -10.707 1.357 1.00 77.56 103 ILE A O 1
ATOM 813 N N . GLY A 1 104 ? 13.802 -9.086 2.927 1.00 74.12 104 GLY A N 1
ATOM 814 C CA . GLY A 1 104 ? 15.123 -9.289 3.511 1.00 74.12 104 GLY A CA 1
ATOM 815 C C . GLY A 1 104 ? 15.275 -10.667 4.171 1.00 74.12 104 GLY A C 1
ATOM 816 O O . GLY A 1 104 ? 14.346 -11.474 4.201 1.00 74.12 104 GLY A O 1
ATOM 817 N N . CYS A 1 105 ? 16.469 -10.932 4.704 1.00 64.25 105 CYS A N 1
ATOM 818 C CA . CYS A 1 105 ? 16.761 -12.151 5.466 1.00 64.25 105 CYS A CA 1
ATOM 819 C C . CYS A 1 105 ? 16.193 -12.102 6.890 1.00 64.25 105 CYS A C 1
ATOM 821 O O . CYS A 1 105 ? 16.275 -11.021 7.517 1.00 64.25 105 CYS A O 1
#

Radius of gyration: 18.31 Å; chains: 1; bounding box: 39×34×45 Å

pLDDT: mean 78.68, std 12.82, range [49.16, 95.19]

Organism: Tanacetum cinerariifolium (NCBI:txid118510)

Sequence (105 aa):
CGPMSKQNCLVLAPPKYKIPHRWPTGRDVIWIDNVKITAQEVLSSGSLTKRMMMLDEDQISFSFASSMVDDNIEDYSHQIAEMIGLRNESYLVQAGVRTVLDIGC

Secondary structure (DSSP, 8-state):
--TTS----PPPPPTT--PPPPTTGGGTEEEGGGSS--HHHHH-TTSTTTTEEESSSSEEEE----TTSHHHHHHHHHHHHHHTT-SSGGGTTTTT---------

Foldseek 3Di:
DDDPDPPPDDDDDPPPDDDADDPPVSVFKDFPVNDPDDPVQCVDPPDPNPQWDDPDPTMIGGDPPDPPPPVPVQVVCQVVCVVVPHRGNVCCVVVVNDDDDDDDD